Protein AF-A0AAD6RG27-F1 (afdb_monomer_lite)

Secondary structure (DSSP, 8-state):
--SSS--HHHHHHHHHHHHHHTSTTHHHHHTSHHHHHHHHHHHT-HHHHHHHTTS--

Sequence (57 aa):
MAGDCFTLADLHHLPNTQALLGTPSKKLFDSRPHVSAWVASITERPAWGKVLALIPK

pLDDT: mean 94.22, std 9.11, range [55.22, 98.44]

Structure (mmCIF, N/CA/C/O backbone):
data_AF-A0AAD6RG27-F1
#
_entry.id   AF-A0AAD6RG27-F1
#
loop_
_atom_site.group_PDB
_atom_site.id
_atom_site.type_symbol
_atom_site.label_atom_id
_atom_site.label_alt_id
_atom_site.label_comp_id
_atom_site.label_asym_id
_atom_site.label_entity_id
_atom_site.label_seq_id
_atom_site.pdbx_PDB_ins_code
_atom_site.Cartn_x
_atom_site.Cartn_y
_atom_site.Cartn_z
_atom_site.occupancy
_atom_site.B_iso_or_equiv
_atom_site.auth_seq_id
_atom_site.auth_comp_id
_atom_site.auth_asym_id
_atom_site.auth_atom_id
_atom_site.pdbx_PDB_model_nu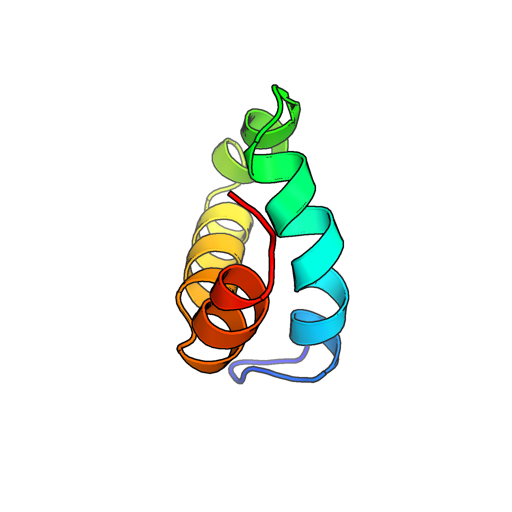m
ATOM 1 N N . MET A 1 1 ? 6.107 2.636 -10.631 1.00 55.22 1 MET A N 1
ATOM 2 C CA . MET A 1 1 ? 7.167 3.395 -9.932 1.00 55.22 1 MET A CA 1
ATOM 3 C C . MET A 1 1 ? 8.451 2.592 -10.110 1.00 55.22 1 MET A C 1
ATOM 5 O O . MET A 1 1 ? 8.342 1.385 -10.170 1.00 55.22 1 MET A O 1
ATOM 9 N N . ALA A 1 2 ? 9.606 3.235 -10.321 1.00 56.50 2 ALA A N 1
ATOM 10 C CA . ALA A 1 2 ? 10.932 2.599 -10.473 1.00 56.50 2 ALA A CA 1
ATOM 11 C C . ALA A 1 2 ? 11.046 1.355 -11.403 1.00 56.50 2 ALA A C 1
ATOM 13 O O . ALA A 1 2 ? 11.806 0.434 -11.114 1.00 56.50 2 ALA A O 1
ATOM 14 N N . GLY A 1 3 ? 10.354 1.360 -12.550 1.00 65.94 3 GLY A N 1
ATOM 15 C CA . GLY A 1 3 ? 10.470 0.321 -13.586 1.00 65.94 3 GLY A CA 1
ATOM 16 C C . GLY A 1 3 ? 9.456 -0.821 -13.461 1.00 65.94 3 GLY A C 1
ATOM 17 O O . GLY A 1 3 ? 8.447 -0.690 -12.772 1.00 65.94 3 GLY A O 1
ATOM 18 N N . ASP A 1 4 ? 9.725 -1.927 -14.160 1.00 83.06 4 ASP A N 1
ATOM 19 C CA . ASP A 1 4 ? 8.833 -3.099 -14.260 1.00 83.06 4 ASP A CA 1
ATOM 20 C C . ASP A 1 4 ? 9.005 -4.105 -13.104 1.00 83.06 4 ASP A C 1
ATOM 22 O O . ASP A 1 4 ? 8.345 -5.143 -13.056 1.00 83.06 4 ASP A O 1
ATOM 26 N N . CYS A 1 5 ? 9.894 -3.802 -12.154 1.00 90.31 5 CYS A N 1
ATOM 27 C CA . CYS A 1 5 ? 10.222 -4.655 -11.015 1.00 90.31 5 CYS A CA 1
ATOM 28 C C . CYS A 1 5 ? 9.861 -3.971 -9.694 1.00 90.31 5 CYS A C 1
ATOM 30 O O . CYS A 1 5 ? 9.973 -2.758 -9.558 1.00 90.31 5 CYS A O 1
ATOM 32 N N . PHE A 1 6 ? 9.503 -4.769 -8.686 1.00 93.25 6 PHE A N 1
ATOM 33 C CA . PHE A 1 6 ? 9.318 -4.278 -7.320 1.00 93.25 6 PHE A CA 1
ATOM 34 C C . PHE A 1 6 ? 10.647 -3.781 -6.738 1.00 93.25 6 PHE A C 1
ATOM 36 O O . PHE A 1 6 ? 11.633 -4.521 -6.715 1.00 93.25 6 PHE A O 1
ATOM 43 N N . THR A 1 7 ? 10.657 -2.560 -6.211 1.00 95.25 7 THR A N 1
ATOM 44 C CA . THR A 1 7 ? 11.837 -1.932 -5.607 1.00 95.25 7 THR A CA 1
ATOM 45 C C . THR A 1 7 ? 11.549 -1.413 -4.199 1.00 95.25 7 THR A C 1
ATOM 47 O O . THR A 1 7 ? 10.428 -1.470 -3.690 1.00 95.25 7 THR A O 1
ATOM 50 N N . LEU A 1 8 ? 12.574 -0.841 -3.559 1.00 94.56 8 LEU A N 1
ATOM 51 C CA . LEU A 1 8 ? 12.393 -0.121 -2.303 1.00 94.56 8 LEU A CA 1
ATOM 52 C C . LEU A 1 8 ? 11.399 1.038 -2.435 1.00 94.56 8 LEU A C 1
ATOM 54 O O . LEU A 1 8 ? 10.698 1.314 -1.469 1.00 94.56 8 LEU A O 1
ATOM 58 N N . ALA A 1 9 ? 11.291 1.696 -3.595 1.00 95.50 9 ALA A N 1
ATOM 59 C CA . ALA A 1 9 ? 10.320 2.774 -3.774 1.00 95.50 9 ALA A CA 1
ATOM 60 C C . ALA A 1 9 ? 8.888 2.276 -3.516 1.00 95.50 9 ALA A C 1
ATOM 62 O O . ALA A 1 9 ? 8.140 2.914 -2.784 1.00 95.50 9 ALA A O 1
ATOM 63 N N . ASP A 1 10 ? 8.544 1.094 -4.029 1.00 96.38 10 ASP A N 1
ATOM 64 C CA . ASP A 1 10 ? 7.238 0.467 -3.817 1.00 96.38 10 ASP A CA 1
ATOM 65 C C . ASP A 1 10 ? 7.038 0.039 -2.356 1.00 96.38 10 ASP A C 1
ATOM 67 O O . ASP A 1 10 ? 5.974 0.260 -1.776 1.00 96.38 10 ASP A O 1
ATOM 71 N N . LEU A 1 11 ? 8.083 -0.524 -1.736 1.00 96.56 11 LEU A N 1
ATOM 72 C CA . LEU A 1 11 ? 8.052 -0.979 -0.345 1.00 96.56 11 LEU A CA 1
ATOM 73 C C . LEU A 1 11 ? 7.733 0.157 0.634 1.00 96.56 11 LEU A C 1
ATOM 75 O O . LEU A 1 11 ? 6.922 -0.032 1.539 1.00 96.56 11 LEU A O 1
ATOM 79 N N . HIS A 1 12 ? 8.328 1.338 0.447 1.00 96.94 12 HIS A N 1
ATOM 80 C CA . HIS A 1 12 ? 8.115 2.482 1.341 1.00 96.94 12 HIS A CA 1
ATOM 81 C C . HIS A 1 12 ? 6.662 2.989 1.344 1.00 96.94 12 HIS A C 1
ATOM 83 O O . HIS A 1 12 ? 6.248 3.637 2.305 1.00 96.94 12 HIS A O 1
ATOM 89 N N . HIS A 1 13 ? 5.863 2.677 0.317 1.00 96.75 13 HIS A N 1
ATOM 90 C CA . HIS A 1 13 ? 4.449 3.055 0.272 1.00 96.75 13 HIS A CA 1
ATOM 91 C C . HIS A 1 13 ? 3.522 2.099 1.031 1.00 96.75 13 HIS A C 1
ATOM 93 O O . HIS A 1 13 ? 2.426 2.512 1.414 1.00 96.75 13 HIS A O 1
ATOM 99 N N . LEU A 1 14 ? 3.939 0.854 1.284 1.00 97.25 14 LEU A N 1
ATOM 100 C CA . LEU A 1 14 ? 3.071 -0.193 1.834 1.00 97.25 14 LEU A CA 1
ATOM 101 C C . LEU A 1 14 ? 2.369 0.180 3.154 1.00 97.25 14 LEU A C 1
ATOM 103 O O . LEU A 1 14 ? 1.150 0.000 3.214 1.00 97.25 14 LEU A O 1
ATOM 107 N N . PRO A 1 15 ? 3.043 0.742 4.183 1.00 97.62 15 PRO A N 1
ATOM 108 C CA . PRO A 1 15 ? 2.389 1.011 5.466 1.00 97.62 15 PRO A CA 1
ATOM 109 C C . PRO A 1 15 ? 1.232 2.010 5.352 1.00 97.62 15 PRO A C 1
ATOM 111 O O . PRO A 1 15 ? 0.119 1.738 5.803 1.00 97.62 15 PRO A O 1
ATOM 114 N N . ASN A 1 16 ? 1.472 3.146 4.693 1.00 97.94 16 ASN A N 1
ATOM 115 C CA . ASN A 1 16 ? 0.465 4.196 4.548 1.00 97.94 16 ASN A CA 1
ATOM 116 C C . ASN A 1 16 ? -0.654 3.773 3.597 1.00 97.94 16 ASN A C 1
ATOM 118 O O . ASN A 1 16 ? -1.825 4.012 3.885 1.00 97.94 16 ASN A O 1
ATOM 122 N N . THR A 1 17 ? -0.315 3.114 2.486 1.00 97.50 17 THR A N 1
ATOM 123 C CA . THR A 1 17 ? -1.319 2.589 1.558 1.00 97.50 17 THR A CA 1
ATOM 124 C C . THR A 1 17 ? -2.239 1.597 2.267 1.00 97.50 17 THR A C 1
ATOM 126 O O . THR A 1 17 ? -3.453 1.773 2.211 1.00 97.50 17 THR A O 1
ATOM 129 N N . GLN A 1 18 ? -1.699 0.619 3.004 1.00 97.31 18 GLN A N 1
ATOM 130 C CA . GLN A 1 18 ? -2.499 -0.359 3.748 1.00 97.31 18 GLN A CA 1
ATOM 131 C C . GLN A 1 18 ? -3.453 0.309 4.745 1.00 97.31 18 GLN A C 1
ATOM 133 O O . GLN A 1 18 ? -4.627 -0.055 4.803 1.00 97.31 18 GLN A O 1
ATOM 138 N N . ALA A 1 19 ? -2.970 1.294 5.508 1.00 97.00 19 ALA A N 1
ATOM 139 C CA . ALA A 1 19 ? -3.806 2.026 6.454 1.00 97.00 19 ALA A CA 1
ATOM 140 C C . ALA A 1 19 ? -4.955 2.759 5.741 1.00 97.00 19 ALA A C 1
ATOM 142 O O . ALA A 1 19 ? -6.107 2.688 6.168 1.00 97.00 19 ALA A O 1
A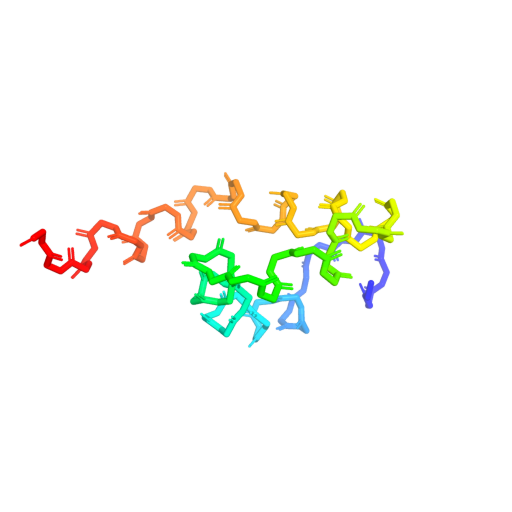TOM 143 N N . LEU A 1 20 ? -4.666 3.418 4.615 1.00 98.19 20 LEU A N 1
ATOM 144 C CA . LEU A 1 20 ? -5.658 4.175 3.851 1.00 98.19 20 LEU A CA 1
ATOM 145 C C . LEU A 1 20 ? -6.692 3.285 3.151 1.00 98.19 20 LEU A C 1
ATOM 147 O O . LEU A 1 20 ? -7.831 3.730 2.978 1.00 98.19 20 LEU A O 1
ATOM 151 N N . LEU A 1 21 ? -6.340 2.045 2.792 1.00 97.06 21 LEU A N 1
A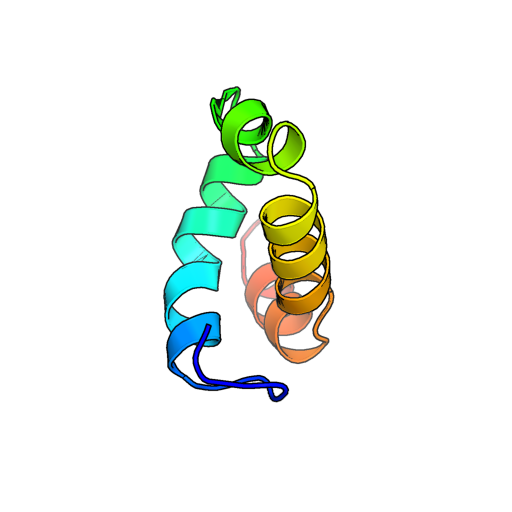TOM 152 C CA . LEU A 1 21 ? -7.281 1.067 2.233 1.00 97.06 21 LEU A CA 1
ATOM 153 C C . LEU A 1 21 ? -8.429 0.733 3.199 1.00 97.06 21 LEU A C 1
ATOM 155 O O . LEU A 1 21 ? -9.515 0.391 2.741 1.00 97.06 21 LEU A O 1
ATOM 159 N N . GLY A 1 22 ? -8.227 0.884 4.512 1.00 95.69 22 GLY A N 1
ATOM 160 C CA . GLY A 1 22 ? -9.271 0.727 5.532 1.00 95.69 22 GLY A CA 1
ATOM 161 C C . GLY A 1 22 ? -10.170 1.956 5.736 1.00 95.69 22 GLY A C 1
ATOM 162 O O . GLY A 1 22 ? -11.002 1.957 6.638 1.00 95.69 22 GLY A O 1
ATOM 163 N N . THR A 1 23 ? -10.008 3.019 4.941 1.00 98.06 23 THR A N 1
ATOM 164 C CA . THR A 1 23 ? -10.706 4.308 5.118 1.00 98.06 23 THR A CA 1
ATOM 165 C C . THR A 1 23 ? -11.463 4.725 3.849 1.00 98.06 23 THR A C 1
ATOM 167 O O . THR A 1 23 ? -11.208 4.182 2.770 1.00 98.06 23 THR A O 1
ATOM 170 N N . PRO A 1 24 ? -12.325 5.764 3.897 1.00 98.44 24 PRO A N 1
ATOM 171 C CA . PRO A 1 24 ? -12.956 6.323 2.696 1.00 98.44 24 PRO A CA 1
ATOM 172 C C . PRO A 1 24 ? -11.968 6.825 1.633 1.00 98.44 24 PRO A C 1
ATOM 174 O O . PRO A 1 24 ? -12.349 6.994 0.474 1.00 98.44 24 PRO A O 1
ATOM 177 N N . SER A 1 25 ? -10.701 7.050 1.996 1.00 98.31 25 SER A N 1
ATOM 178 C CA . SER A 1 25 ? -9.632 7.411 1.060 1.00 98.31 25 SER A CA 1
ATOM 179 C C . SER A 1 25 ? -9.293 6.289 0.079 1.00 98.31 25 SER A C 1
ATOM 181 O O . SER A 1 25 ? -8.698 6.580 -0.956 1.00 98.31 25 SER A O 1
ATOM 183 N N . LYS A 1 26 ? -9.735 5.042 0.322 1.00 98.19 26 LYS A N 1
ATOM 184 C CA . LYS A 1 26 ? -9.605 3.918 -0.622 1.00 98.19 26 LYS A CA 1
ATOM 185 C C . LYS A 1 26 ? -10.053 4.290 -2.042 1.00 98.19 26 LYS A C 1
ATOM 187 O O . LYS A 1 26 ? -9.386 3.940 -3.014 1.00 98.19 26 LYS A O 1
ATOM 192 N N . LYS A 1 27 ? -11.107 5.110 -2.163 1.00 97.81 27 LYS A N 1
ATOM 193 C CA . LYS A 1 27 ? -11.636 5.605 -3.448 1.00 97.81 27 LYS A CA 1
ATOM 194 C C . LYS A 1 27 ? -10.599 6.339 -4.309 1.00 97.81 27 LYS A C 1
ATOM 196 O O . LYS A 1 27 ? -10.720 6.371 -5.531 1.00 97.81 27 LYS A O 1
ATOM 201 N N . LEU A 1 28 ? -9.580 6.942 -3.692 1.00 98.19 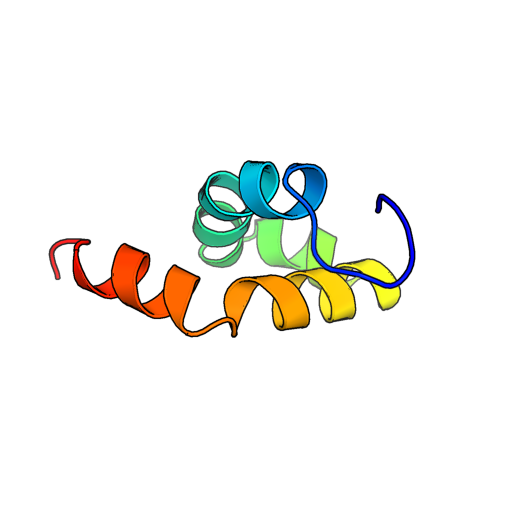28 LEU A N 1
ATOM 202 C CA . LEU A 1 28 ? -8.506 7.640 -4.401 1.00 98.19 28 LEU A CA 1
ATOM 203 C C . LEU A 1 28 ? -7.587 6.665 -5.149 1.00 98.19 28 LEU A C 1
ATOM 205 O O . LEU A 1 28 ? -7.060 7.028 -6.199 1.00 98.19 28 LEU A O 1
ATOM 209 N N . PHE A 1 29 ? -7.426 5.439 -4.641 1.00 98.12 29 PHE A N 1
ATOM 210 C CA . PHE A 1 29 ? -6.718 4.365 -5.338 1.00 98.12 29 PHE A CA 1
ATOM 211 C C . PHE A 1 29 ? -7.629 3.700 -6.373 1.00 98.12 29 PHE A C 1
ATOM 213 O O . PHE A 1 29 ? -7.235 3.580 -7.529 1.00 98.12 29 PHE A O 1
ATOM 220 N N . ASP A 1 30 ? -8.861 3.344 -5.987 1.00 97.62 30 ASP A N 1
ATOM 221 C CA . ASP A 1 30 ? -9.819 2.640 -6.858 1.00 97.62 30 ASP A CA 1
ATOM 222 C C . ASP A 1 30 ? -10.163 3.435 -8.132 1.00 97.62 30 ASP A C 1
ATOM 224 O O . ASP A 1 30 ? -10.317 2.862 -9.206 1.00 97.62 30 ASP A O 1
ATOM 228 N N . SER A 1 31 ? -10.240 4.767 -8.039 1.00 98.25 31 SER A N 1
ATOM 229 C CA . SER A 1 31 ? -10.535 5.650 -9.182 1.00 98.25 31 SER A CA 1
ATOM 230 C C . SER A 1 31 ? -9.407 5.754 -10.216 1.00 98.25 31 SER A C 1
ATOM 232 O O . SER A 1 31 ? -9.592 6.370 -11.266 1.00 98.25 31 SER A O 1
ATOM 234 N N . ARG A 1 32 ? -8.227 5.185 -9.941 1.00 98.19 32 ARG A N 1
ATOM 235 C CA . ARG A 1 32 ? -7.031 5.291 -10.785 1.00 98.19 32 ARG A CA 1
ATOM 236 C C . ARG A 1 32 ? -6.568 3.882 -11.168 1.00 98.19 32 ARG A C 1
ATOM 238 O O . ARG A 1 32 ? -5.824 3.283 -10.398 1.00 98.19 32 ARG A O 1
ATOM 245 N N . PRO A 1 33 ? -6.935 3.346 -12.345 1.00 96.75 33 PRO A N 1
ATOM 246 C CA . PRO A 1 33 ? -6.806 1.915 -12.648 1.00 96.75 33 PRO A CA 1
ATOM 247 C C . PRO A 1 33 ? -5.373 1.383 -12.512 1.00 96.75 33 PRO A C 1
ATOM 249 O O . PRO A 1 33 ? -5.156 0.353 -11.881 1.00 96.75 33 PRO A O 1
ATOM 252 N N . HIS A 1 34 ? -4.374 2.115 -13.012 1.00 96.50 34 HIS A N 1
ATOM 253 C CA . HIS A 1 34 ? -2.970 1.708 -12.870 1.00 96.50 34 HIS A CA 1
ATOM 254 C C . HIS A 1 34 ? -2.470 1.784 -11.423 1.00 96.50 34 HIS A C 1
ATOM 256 O O . HIS A 1 34 ? -1.676 0.949 -11.004 1.00 96.50 34 HIS A O 1
ATOM 262 N N . VAL A 1 35 ? -2.942 2.765 -10.646 1.00 96.94 35 VAL A N 1
ATOM 263 C CA . VAL A 1 35 ? -2.585 2.879 -9.225 1.00 96.94 35 VAL A CA 1
ATOM 264 C C . VAL A 1 35 ? -3.261 1.767 -8.432 1.00 96.94 35 VAL A C 1
ATOM 266 O O . VAL A 1 35 ? -2.604 1.143 -7.615 1.00 96.94 35 VAL A O 1
ATOM 269 N N . SER A 1 36 ? -4.535 1.476 -8.698 1.00 97.69 36 SER A N 1
ATOM 270 C CA . SER A 1 36 ? -5.269 0.368 -8.084 1.00 97.69 36 SER A CA 1
ATOM 271 C C . SER A 1 36 ? -4.574 -0.972 -8.344 1.00 97.69 36 SER A C 1
ATOM 273 O O . SER A 1 36 ? -4.281 -1.699 -7.396 1.00 97.69 36 SER A O 1
ATOM 275 N N . ALA A 1 37 ? -4.205 -1.252 -9.600 1.00 96.88 37 ALA A N 1
ATOM 276 C CA . ALA A 1 37 ? -3.460 -2.456 -9.966 1.00 96.88 37 ALA A CA 1
ATOM 277 C C . ALA A 1 37 ? -2.083 -2.525 -9.284 1.00 96.88 37 ALA A C 1
ATOM 279 O O . ALA A 1 37 ? -1.686 -3.577 -8.785 1.00 96.88 37 ALA A O 1
ATOM 280 N N . TRP A 1 38 ? -1.364 -1.401 -9.211 1.00 96.38 38 TRP A N 1
ATOM 281 C CA . TRP A 1 38 ? -0.097 -1.321 -8.483 1.00 96.38 38 TRP A CA 1
ATOM 282 C C . TRP A 1 38 ? -0.279 -1.579 -6.981 1.00 96.38 38 TRP A C 1
ATOM 284 O O . TRP A 1 38 ? 0.457 -2.387 -6.423 1.00 96.38 38 TRP A O 1
ATOM 294 N N . VAL A 1 39 ? -1.284 -0.972 -6.336 1.00 97.50 39 VAL A N 1
ATOM 295 C CA . VAL A 1 39 ? -1.601 -1.195 -4.916 1.00 97.50 39 VAL A CA 1
ATOM 296 C C . VAL A 1 39 ? -1.922 -2.667 -4.650 1.00 97.50 39 VAL A C 1
ATOM 298 O O . VAL A 1 39 ? -1.380 -3.237 -3.702 1.00 97.50 39 VAL A O 1
ATOM 301 N N . ALA A 1 40 ? -2.750 -3.295 -5.489 1.00 97.00 40 ALA A N 1
ATOM 302 C CA . ALA A 1 40 ? -3.052 -4.722 -5.385 1.00 97.00 40 ALA A CA 1
ATOM 303 C C . ALA A 1 40 ? -1.766 -5.563 -5.478 1.00 97.00 40 ALA A C 1
ATOM 305 O O . ALA A 1 40 ? -1.446 -6.317 -4.563 1.00 97.00 40 ALA A O 1
ATOM 306 N N . SER A 1 41 ? -0.951 -5.320 -6.509 1.00 96.56 41 SER A N 1
ATOM 307 C CA . SER A 1 41 ? 0.314 -6.029 -6.737 1.00 96.56 41 SER A CA 1
ATOM 308 C C . SER A 1 41 ? 1.290 -5.942 -5.555 1.00 96.56 41 SER A C 1
ATOM 310 O O . SER A 1 41 ? 1.892 -6.946 -5.168 1.00 96.56 41 SER A O 1
ATOM 312 N N . ILE A 1 42 ? 1.455 -4.764 -4.938 1.00 96.75 42 ILE A N 1
ATOM 313 C CA . ILE A 1 42 ? 2.397 -4.607 -3.818 1.00 96.75 42 ILE A CA 1
ATOM 314 C C . ILE A 1 42 ? 1.849 -5.187 -2.504 1.00 96.75 42 ILE A C 1
ATOM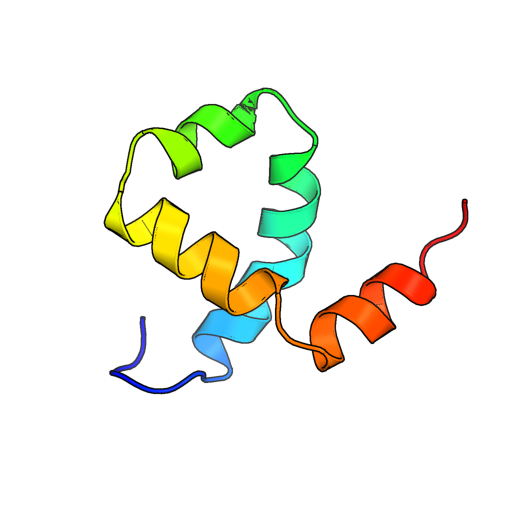 316 O O . ILE A 1 42 ? 2.632 -5.721 -1.715 1.00 96.75 42 ILE A O 1
ATOM 320 N N . THR A 1 43 ? 0.533 -5.117 -2.269 1.00 96.94 43 THR A N 1
ATOM 321 C CA . THR A 1 43 ? -0.099 -5.584 -1.019 1.00 96.94 43 THR A CA 1
ATOM 322 C C . THR A 1 43 ? -0.317 -7.098 -0.981 1.00 96.94 43 THR A C 1
ATOM 324 O O . THR A 1 43 ? -0.276 -7.683 0.099 1.00 96.94 43 THR A O 1
ATOM 327 N N . GLU A 1 44 ? -0.446 -7.763 -2.133 1.00 96.56 44 GLU A N 1
ATOM 328 C CA . GLU A 1 44 ? -0.561 -9.229 -2.236 1.00 96.56 44 GLU A CA 1
ATOM 329 C C . GLU A 1 44 ? 0.765 -9.976 -1.998 1.00 96.56 44 GLU A C 1
ATOM 331 O O . GLU A 1 44 ? 0.799 -11.206 -1.911 1.00 96.56 44 GLU A O 1
ATOM 336 N N . ARG A 1 45 ? 1.891 -9.262 -1.868 1.00 97.06 45 ARG A N 1
ATOM 337 C CA . ARG A 1 45 ? 3.207 -9.894 -1.706 1.00 97.06 45 ARG A CA 1
ATOM 338 C C . ARG A 1 45 ? 3.273 -10.696 -0.396 1.00 97.06 45 ARG A C 1
ATOM 340 O O . ARG A 1 45 ? 3.002 -10.136 0.669 1.00 97.06 45 ARG A O 1
ATOM 347 N N . PRO A 1 46 ? 3.785 -11.947 -0.405 1.00 98.19 46 PRO A N 1
ATOM 348 C CA . PRO A 1 46 ? 3.874 -12.773 0.806 1.00 98.19 46 PRO A CA 1
ATOM 349 C C . PRO A 1 46 ? 4.642 -12.114 1.959 1.00 98.19 46 PRO A C 1
ATOM 351 O O . PRO A 1 46 ? 4.311 -12.306 3.126 1.00 98.19 46 PRO A O 1
ATOM 354 N N . ALA A 1 47 ? 5.665 -11.314 1.642 1.00 98.00 47 ALA A N 1
ATOM 355 C CA . ALA A 1 47 ? 6.417 -10.558 2.638 1.00 98.00 47 ALA A CA 1
ATOM 356 C C . ALA A 1 47 ? 5.550 -9.512 3.357 1.00 98.00 47 ALA A C 1
ATOM 358 O O . ALA A 1 47 ? 5.685 -9.350 4.566 1.00 98.00 47 ALA A O 1
ATOM 359 N N . TRP A 1 48 ? 4.635 -8.848 2.645 1.00 98.12 48 TRP A N 1
ATOM 360 C CA . TRP A 1 48 ? 3.702 -7.904 3.256 1.00 98.12 48 TRP A CA 1
ATOM 361 C C . TRP A 1 48 ? 2.672 -8.623 4.129 1.00 98.12 48 TRP A C 1
ATOM 363 O O . TRP A 1 48 ? 2.433 -8.205 5.258 1.00 98.12 48 TRP A O 1
ATOM 373 N N . GLY A 1 49 ? 2.171 -9.780 3.683 1.00 97.69 49 GLY A N 1
ATOM 374 C CA . GLY A 1 49 ? 1.310 -10.640 4.503 1.00 97.69 49 GLY A CA 1
ATOM 375 C C . GLY A 1 49 ? 1.934 -11.016 5.857 1.00 97.69 49 GLY A C 1
ATOM 376 O O . GLY A 1 49 ? 1.241 -11.021 6.872 1.00 97.69 49 GLY A O 1
ATOM 377 N N . LYS A 1 50 ? 3.256 -11.243 5.908 1.00 98.25 50 LYS A N 1
ATOM 378 C CA . LYS A 1 50 ? 3.978 -11.469 7.176 1.00 98.25 50 LYS A CA 1
ATOM 379 C C . LYS A 1 50 ? 3.962 -10.245 8.092 1.00 98.25 50 LYS A C 1
ATOM 381 O O . LYS A 1 50 ? 3.838 -10.421 9.296 1.00 98.25 50 LYS A O 1
ATOM 386 N N . VAL A 1 51 ? 4.065 -9.030 7.546 1.00 97.69 51 VAL A N 1
ATOM 387 C CA . VAL A 1 51 ? 3.957 -7.786 8.332 1.00 97.69 51 VAL A CA 1
ATOM 388 C C . VAL A 1 51 ? 2.551 -7.648 8.913 1.00 97.69 51 VAL A C 1
ATOM 390 O O . VAL A 1 51 ? 2.411 -7.374 10.101 1.00 97.69 51 VAL A O 1
ATOM 393 N N . LEU A 1 52 ? 1.511 -7.904 8.113 1.00 96.56 52 LEU A N 1
ATOM 394 C CA . LEU A 1 52 ? 0.121 -7.840 8.580 1.00 96.56 52 LEU A CA 1
ATOM 395 C C . LEU A 1 52 ? -0.180 -8.864 9.681 1.00 96.56 52 LEU A C 1
ATOM 397 O O . LEU A 1 52 ? -0.936 -8.565 10.598 1.00 96.56 52 LEU A O 1
ATOM 401 N N . ALA A 1 53 ? 0.444 -10.043 9.639 1.00 97.31 53 ALA A N 1
ATOM 402 C CA . ALA A 1 53 ? 0.299 -11.062 10.678 1.00 97.31 53 ALA A CA 1
ATOM 403 C C . ALA A 1 53 ? 0.897 -10.658 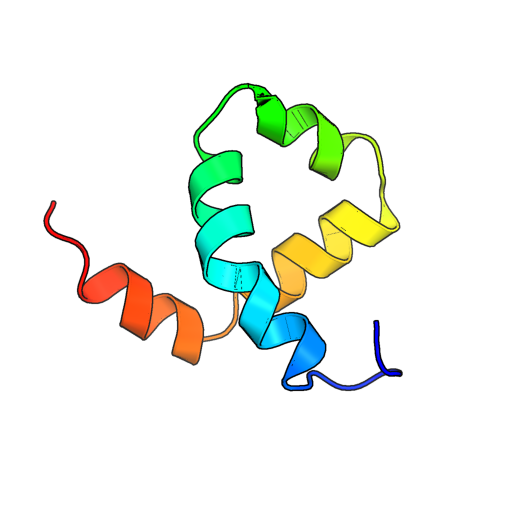12.042 1.00 97.31 53 ALA A C 1
ATOM 405 O O . ALA A 1 53 ? 0.568 -11.281 13.049 1.00 97.31 53 ALA A O 1
ATOM 406 N N . LEU A 1 54 ? 1.761 -9.635 12.086 1.00 97.19 54 LEU A N 1
ATOM 407 C CA . LEU A 1 54 ? 2.303 -9.072 13.330 1.00 97.19 54 LEU A CA 1
ATOM 408 C C . LEU A 1 54 ? 1.378 -8.014 13.953 1.00 97.19 54 LEU A C 1
ATOM 410 O O . LEU A 1 54 ? 1.626 -7.581 15.078 1.00 97.19 54 LEU A O 1
ATOM 414 N N . ILE A 1 55 ? 0.335 -7.577 13.238 1.00 93.25 55 ILE A N 1
ATOM 415 C CA . ILE A 1 55 ? -0.629 -6.598 13.743 1.00 93.25 55 ILE A CA 1
ATOM 416 C C . ILE A 1 55 ? -1.595 -7.315 14.706 1.00 93.25 55 ILE A C 1
ATOM 418 O O . ILE A 1 55 ? -2.160 -8.347 14.332 1.00 93.25 55 ILE A O 1
ATOM 422 N N . PRO A 1 56 ? -1.803 -6.797 15.933 1.00 90.44 56 PRO A N 1
ATOM 423 C CA . PRO A 1 56 ? -2.787 -7.347 16.864 1.00 90.44 56 PRO A CA 1
ATOM 424 C C . PRO A 1 56 ? -4.193 -7.383 16.251 1.00 90.44 56 PRO A C 1
ATOM 426 O O . PRO A 1 56 ? -4.568 -6.468 15.516 1.00 90.44 56 PRO A O 1
ATOM 429 N N . LYS A 1 57 ? -4.955 -8.438 16.559 1.00 75.19 57 LYS A N 1
ATOM 430 C CA . LYS A 1 57 ? -6.364 -8.572 16.159 1.00 75.19 57 LYS A CA 1
ATOM 431 C C . LYS A 1 57 ? -7.292 -7.801 17.083 1.00 75.19 57 LYS A C 1
ATOM 433 O O . LYS A 1 57 ? -7.012 -7.799 18.302 1.00 75.19 57 LYS A O 1
#

InterPro domains:
  IPR004046 Glutathione S-transferase, C-terminal [PF00043] (2-46)
  IPR010987 Glutathione S-transferase, C-terminal-like [PS50405] (1-57)
  IPR036282 Glutathione S-transferase, C-terminal domain superfamily [SSF47616] (1-53)

Foldseek 3Di:
DPDPDDDVVLVVCLPVLVVCCVDPNVVVQVVPVVSVVSNCVSCPDVVNVVVVVPDDD

Radius of gyration: 11.6 Å; chains: 1; bounding box: 25×20×31 Å

Organism: NCBI:txid444605